Protein AF-A0ABD4W6H7-F1 (afdb_monomer_lite)

Structure (mmCIF, N/CA/C/O backbone):
data_AF-A0ABD4W6H7-F1
#
_entry.id   AF-A0ABD4W6H7-F1
#
loop_
_atom_site.group_PDB
_atom_site.id
_atom_site.type_symbol
_atom_site.label_atom_id
_atom_site.label_alt_id
_atom_site.label_comp_id
_atom_site.label_asym_id
_atom_site.label_entity_id
_atom_site.label_seq_id
_atom_site.pdbx_PDB_ins_code
_atom_site.Cartn_x
_atom_site.Cartn_y
_atom_site.Cartn_z
_atom_site.occupancy
_atom_site.B_iso_or_equiv
_atom_site.auth_seq_id
_atom_site.auth_comp_id
_atom_site.auth_asym_id
_atom_site.auth_atom_id
_atom_site.pdbx_PDB_model_num
ATOM 1 N N . LYS A 1 1 ? -12.540 14.748 2.095 1.00 46.31 1 LYS A N 1
ATOM 2 C CA . LYS A 1 1 ? -12.000 14.233 3.382 1.00 46.31 1 LYS A CA 1
ATOM 3 C C . LYS A 1 1 ? -11.633 12.766 3.154 1.00 46.31 1 LYS A C 1
ATOM 5 O O . LYS A 1 1 ? -12.517 12.009 2.785 1.00 46.31 1 LYS A O 1
ATOM 10 N N . THR A 1 2 ? -10.355 12.386 3.220 1.00 48.66 2 THR A N 1
ATOM 11 C CA . THR A 1 2 ? -9.903 11.007 2.952 1.00 48.66 2 THR A CA 1
ATOM 12 C C . THR A 1 2 ? -10.207 10.126 4.156 1.00 48.66 2 THR A C 1
ATOM 14 O O . THR A 1 2 ? -9.512 10.167 5.167 1.00 48.66 2 THR A O 1
ATOM 17 N N . GLU A 1 3 ? -11.292 9.368 4.071 1.00 47.47 3 GLU A N 1
ATOM 18 C CA . GLU A 1 3 ? -11.617 8.327 5.041 1.00 47.47 3 GLU A CA 1
ATOM 19 C C . GLU A 1 3 ? -10.721 7.111 4.737 1.00 47.47 3 GLU A C 1
ATOM 21 O O . GLU A 1 3 ? -10.607 6.756 3.566 1.00 47.47 3 GLU A O 1
ATOM 26 N N . LEU A 1 4 ? -10.125 6.467 5.759 1.00 54.34 4 LEU A N 1
ATOM 27 C CA . LEU A 1 4 ? -9.409 5.165 5.696 1.00 54.34 4 LEU A CA 1
ATOM 28 C C . LEU A 1 4 ? -7.899 5.147 5.443 1.00 54.34 4 LEU A C 1
ATOM 30 O O . LEU A 1 4 ? -7.347 4.079 5.162 1.00 54.34 4 LEU A O 1
ATOM 34 N N . ALA A 1 5 ? -7.195 6.263 5.598 1.00 56.28 5 ALA A N 1
ATOM 35 C CA . ALA A 1 5 ? -5.746 6.161 5.749 1.00 56.28 5 ALA A CA 1
ATOM 36 C C . ALA A 1 5 ? -5.459 5.385 7.046 1.00 56.28 5 ALA A C 1
ATOM 38 O O . ALA A 1 5 ? -5.898 5.824 8.105 1.00 56.28 5 ALA A O 1
ATOM 39 N N . ALA A 1 6 ? -4.763 4.248 7.021 1.00 59.75 6 ALA A N 1
ATOM 40 C CA . ALA A 1 6 ? -4.177 3.769 8.271 1.00 59.75 6 ALA A CA 1
ATOM 41 C C . ALA A 1 6 ? -2.803 4.366 8.477 1.00 59.75 6 ALA A C 1
ATOM 43 O O . ALA A 1 6 ? -2.085 4.724 7.539 1.00 59.75 6 ALA A O 1
ATOM 44 N N . LYS A 1 7 ? -2.454 4.428 9.755 1.00 63.69 7 LYS A N 1
ATOM 45 C CA . LYS A 1 7 ? -1.088 4.584 10.208 1.00 63.69 7 LYS A CA 1
ATOM 46 C C . LYS A 1 7 ? -0.334 3.297 9.867 1.00 63.69 7 LYS A C 1
ATOM 48 O O . LYS A 1 7 ? -0.457 2.300 10.570 1.00 63.69 7 LYS A O 1
ATOM 53 N N . VAL A 1 8 ? 0.420 3.312 8.774 1.00 67.19 8 VAL A N 1
ATOM 54 C CA . VAL A 1 8 ? 1.423 2.283 8.489 1.00 67.19 8 VAL A CA 1
ATOM 55 C C . VAL A 1 8 ? 2.681 2.670 9.246 1.00 67.19 8 VAL A C 1
ATOM 57 O O . VAL A 1 8 ? 3.129 3.813 9.149 1.00 67.19 8 VAL A O 1
ATOM 60 N N . PHE A 1 9 ? 3.217 1.747 10.040 1.00 68.31 9 PHE A N 1
ATOM 61 C CA . PHE A 1 9 ? 4.479 1.983 10.722 1.00 68.31 9 PHE A CA 1
ATOM 62 C C . PHE A 1 9 ? 5.612 1.892 9.702 1.00 68.31 9 PHE A C 1
ATOM 64 O O . PHE A 1 9 ? 5.820 0.849 9.084 1.00 68.31 9 PHE A O 1
ATOM 71 N N . ASP A 1 10 ? 6.305 3.003 9.492 1.00 72.00 10 ASP A N 1
ATOM 72 C CA . ASP A 1 10 ? 7.515 3.038 8.691 1.00 72.00 10 ASP A CA 1
ATOM 73 C C . ASP A 1 10 ? 8.700 2.675 9.588 1.00 72.00 10 ASP A C 1
ATOM 75 O O . ASP A 1 10 ? 9.111 3.472 10.431 1.00 72.00 10 ASP A O 1
ATOM 79 N N . HIS A 1 11 ? 9.246 1.474 9.398 1.00 76.88 11 HIS A N 1
ATOM 80 C CA . HIS A 1 11 ? 10.399 0.980 10.150 1.00 76.88 11 HIS A CA 1
ATOM 81 C C . HIS A 1 11 ? 11.692 1.751 9.850 1.00 76.88 11 HIS A C 1
ATOM 83 O O . HIS A 1 11 ? 12.600 1.728 10.673 1.00 76.88 11 HIS A O 1
ATOM 89 N N . VAL A 1 12 ? 11.779 2.455 8.714 1.00 78.81 12 VAL A N 1
ATOM 90 C CA . VAL A 1 12 ? 12.950 3.281 8.377 1.00 78.81 12 VAL A CA 1
ATOM 91 C C . VAL A 1 12 ? 12.941 4.560 9.203 1.00 78.81 12 VAL A C 1
ATOM 93 O O . VAL A 1 12 ? 13.937 4.931 9.813 1.00 78.81 12 VAL A O 1
ATOM 96 N N . SER A 1 13 ? 11.790 5.230 9.241 1.00 80.75 13 SER A N 1
ATOM 97 C CA . SER A 1 13 ? 11.647 6.524 9.918 1.00 80.75 13 SER A CA 1
ATOM 98 C C . SER A 1 13 ? 11.112 6.401 11.348 1.00 80.75 13 SER A C 1
ATOM 100 O O . SER A 1 13 ? 10.818 7.429 11.953 1.00 80.75 13 SER A O 1
ATOM 102 N N . MET A 1 14 ? 10.893 5.179 11.855 1.00 78.25 14 MET A N 1
ATOM 103 C CA . MET A 1 14 ? 10.276 4.866 13.158 1.00 78.25 14 MET A CA 1
ATOM 104 C C . MET A 1 14 ? 8.995 5.671 13.449 1.00 78.25 14 MET A C 1
ATOM 106 O O . MET A 1 14 ? 8.694 6.028 14.588 1.00 78.25 14 MET A O 1
ATOM 110 N N . THR A 1 15 ? 8.227 5.990 12.407 1.00 73.94 15 THR A N 1
ATOM 111 C CA . THR A 1 15 ? 7.058 6.875 12.489 1.00 73.94 15 THR A CA 1
ATOM 112 C C . THR A 1 15 ? 5.880 6.297 11.729 1.00 73.94 15 THR A C 1
ATOM 114 O O . THR A 1 15 ? 6.021 5.557 10.759 1.00 73.94 15 THR A O 1
ATOM 117 N N . TYR A 1 16 ? 4.675 6.650 12.164 1.00 70.06 16 TYR A N 1
ATOM 118 C CA . TYR A 1 16 ? 3.461 6.258 11.465 1.00 70.06 16 TYR A CA 1
ATOM 119 C C . TYR A 1 16 ? 3.176 7.203 10.298 1.00 70.06 16 TYR A C 1
ATOM 121 O O . TYR A 1 16 ? 2.938 8.395 10.499 1.00 70.06 16 TYR A O 1
ATOM 129 N N . LYS A 1 17 ? 3.132 6.659 9.083 1.00 73.94 17 LYS A N 1
ATOM 130 C CA . LYS A 1 17 ? 2.810 7.388 7.852 1.00 73.94 17 LYS A CA 1
ATOM 131 C C . LYS A 1 17 ? 1.471 6.916 7.289 1.00 73.94 17 LYS A C 1
ATOM 133 O O . LYS A 1 17 ? 1.025 5.798 7.544 1.00 73.94 17 LYS A O 1
ATOM 138 N N . LYS A 1 18 ? 0.801 7.780 6.525 1.00 74.19 18 LYS A N 1
ATOM 139 C CA . LYS A 1 18 ? -0.397 7.390 5.770 1.00 74.19 18 LYS A CA 1
ATOM 140 C C . LYS A 1 18 ? 0.058 6.526 4.600 1.00 74.19 18 LYS A C 1
ATOM 142 O O . LYS A 1 18 ? 0.705 7.033 3.689 1.00 74.19 18 LYS A O 1
ATOM 147 N N . GLY A 1 19 ? -0.229 5.232 4.662 1.00 72.50 19 GLY A N 1
ATOM 148 C CA . GLY A 1 19 ? 0.232 4.296 3.647 1.00 72.50 19 GLY A CA 1
ATOM 149 C C . GLY A 1 19 ? -0.628 4.328 2.383 1.00 72.50 19 GLY A C 1
ATOM 150 O O . GLY A 1 19 ? -1.858 4.372 2.440 1.00 72.50 19 GLY A O 1
ATOM 151 N N . PHE A 1 20 ? 0.033 4.249 1.236 1.00 78.69 20 PHE A N 1
ATOM 152 C CA . PHE A 1 20 ? -0.583 4.081 -0.072 1.00 78.69 20 PHE A CA 1
ATOM 153 C C . PHE A 1 20 ? 0.291 3.155 -0.904 1.00 78.69 20 PHE A C 1
ATOM 155 O O . PHE A 1 20 ? 1.512 3.146 -0.751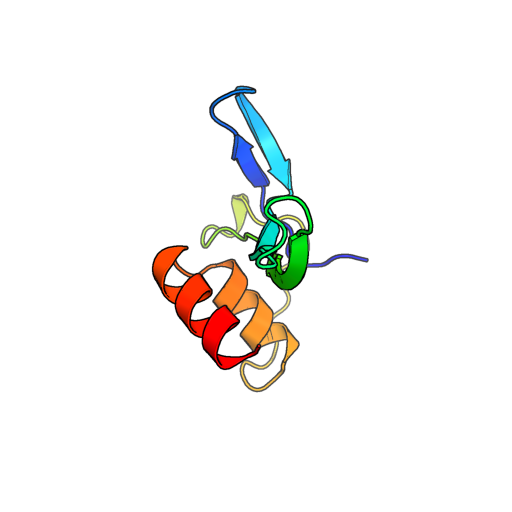 1.00 78.69 20 PHE A O 1
ATOM 162 N N . ARG A 1 21 ? -0.340 2.377 -1.778 1.00 82.12 21 ARG A N 1
ATOM 163 C CA . ARG A 1 21 ? 0.344 1.500 -2.708 1.00 82.12 21 ARG A CA 1
ATOM 164 C C . ARG A 1 21 ? -0.022 1.860 -4.133 1.00 82.12 21 ARG A C 1
ATOM 166 O O . ARG A 1 21 ? -1.185 1.779 -4.521 1.00 82.12 21 ARG A O 1
ATOM 173 N N . MET A 1 22 ? 0.999 2.236 -4.889 1.00 87.31 22 MET A N 1
ATOM 174 C CA . MET A 1 22 ? 0.903 2.596 -6.296 1.00 87.31 22 MET A CA 1
ATOM 175 C C . MET A 1 22 ? 1.404 1.442 -7.159 1.00 87.31 22 MET A C 1
ATOM 177 O O . MET A 1 22 ? 2.401 0.811 -6.814 1.00 87.31 22 MET A O 1
ATOM 181 N N . MET A 1 23 ? 0.720 1.184 -8.269 1.00 87.88 23 MET A N 1
ATOM 182 C CA . MET A 1 23 ? 1.156 0.269 -9.316 1.00 87.88 23 MET A CA 1
ATOM 183 C C . MET A 1 23 ? 1.513 1.086 -10.554 1.00 87.88 23 MET A C 1
ATOM 185 O O . MET A 1 23 ? 0.698 1.874 -11.039 1.00 87.88 23 MET A O 1
ATOM 189 N N . THR A 1 24 ? 2.737 0.912 -11.043 1.00 90.56 24 THR A N 1
ATOM 190 C CA . THR A 1 24 ? 3.268 1.624 -12.211 1.00 90.56 24 THR A CA 1
ATOM 191 C C . THR A 1 24 ? 3.648 0.648 -13.308 1.00 90.56 24 THR A C 1
ATOM 193 O O . THR A 1 24 ? 4.324 -0.343 -13.040 1.00 90.56 24 THR A O 1
ATOM 196 N N . MET A 1 25 ? 3.257 0.959 -14.540 1.00 88.88 25 MET A N 1
ATOM 197 C CA . MET A 1 25 ? 3.695 0.264 -15.742 1.00 88.88 25 MET A CA 1
ATOM 198 C C . MET A 1 25 ? 4.986 0.904 -16.245 1.00 88.88 25 MET A C 1
ATOM 200 O O . MET A 1 25 ? 5.007 2.103 -16.522 1.00 88.88 25 MET A O 1
ATOM 204 N N . GLY A 1 26 ? 6.054 0.115 -16.341 1.00 92.81 26 GLY A N 1
ATOM 205 C CA . GLY A 1 26 ? 7.270 0.522 -17.041 1.00 92.81 26 GLY A CA 1
ATOM 206 C C . GLY A 1 26 ? 7.087 0.339 -18.545 1.00 92.81 26 GLY A C 1
ATOM 207 O O . GLY A 1 26 ? 6.650 -0.727 -18.980 1.00 92.81 26 GLY A O 1
ATOM 208 N N . TRP A 1 27 ? 7.396 1.367 -19.329 1.00 91.94 27 TRP A N 1
ATOM 209 C CA . TRP A 1 27 ? 7.432 1.271 -20.784 1.00 91.94 27 TRP A CA 1
ATOM 210 C C . TRP A 1 27 ? 8.773 0.697 -21.255 1.00 91.94 27 TRP A C 1
ATOM 212 O O . TRP A 1 27 ? 9.773 0.707 -20.536 1.00 91.94 27 TRP A O 1
ATOM 222 N N . THR A 1 28 ? 8.809 0.192 -22.485 1.00 92.50 28 THR A N 1
ATOM 223 C CA . THR A 1 28 ? 9.989 -0.486 -23.050 1.00 92.50 28 THR A CA 1
ATOM 224 C C . THR A 1 28 ? 11.178 0.440 -23.308 1.00 92.50 28 THR A C 1
ATOM 226 O O . THR A 1 28 ? 12.261 -0.037 -23.624 1.00 92.50 28 THR A O 1
ATOM 229 N N . ASP A 1 29 ? 10.993 1.755 -23.188 1.00 92.31 29 ASP A N 1
ATOM 230 C CA . ASP A 1 29 ? 12.045 2.766 -23.346 1.00 92.31 29 ASP A CA 1
ATOM 231 C C . ASP A 1 29 ? 12.991 2.863 -22.133 1.00 92.31 29 ASP A C 1
ATOM 233 O O . ASP A 1 29 ? 13.926 3.663 -22.133 1.00 92.31 29 ASP A O 1
ATOM 237 N N . GLY A 1 30 ? 12.748 2.060 -21.092 1.00 89.94 30 GLY A N 1
ATOM 238 C CA . GLY A 1 30 ? 13.618 1.927 -19.926 1.00 89.94 30 GLY A CA 1
ATOM 239 C C . GLY A 1 30 ? 13.579 3.107 -18.955 1.00 89.94 30 GLY A C 1
ATOM 240 O O . GLY A 1 30 ? 14.306 3.085 -17.964 1.00 89.94 30 GLY A O 1
ATOM 241 N N . SER A 1 31 ? 12.748 4.123 -19.204 1.00 91.38 31 SER A N 1
ATOM 242 C CA . SER A 1 31 ? 12.695 5.331 -18.366 1.00 91.38 31 SER A CA 1
ATOM 243 C C . SER A 1 31 ? 11.285 5.852 -18.098 1.00 91.38 31 SER A C 1
ATOM 245 O O . SER A 1 31 ? 11.079 6.560 -17.110 1.00 91.38 31 SER A O 1
ATOM 247 N N . THR A 1 32 ? 10.297 5.468 -18.905 1.00 91.81 32 THR A N 1
ATOM 248 C CA . THR A 1 32 ? 8.914 5.894 -18.710 1.00 91.81 32 THR A CA 1
ATOM 249 C C . THR A 1 32 ? 8.193 4.959 -17.743 1.00 91.81 32 THR A C 1
ATOM 251 O O . THR A 1 32 ? 8.092 3.754 -17.971 1.00 91.81 32 THR A O 1
ATOM 254 N N . PHE A 1 33 ? 7.636 5.530 -16.672 1.00 91.19 33 PHE A N 1
ATOM 255 C CA . PHE A 1 33 ? 6.801 4.825 -15.699 1.00 91.19 33 PHE A CA 1
ATOM 256 C C . PHE A 1 33 ? 5.451 5.528 -15.560 1.00 91.19 33 PHE A C 1
ATOM 258 O O . PHE A 1 33 ? 5.379 6.670 -15.109 1.00 91.19 33 PHE A O 1
ATOM 265 N N . VAL A 1 34 ? 4.371 4.837 -15.923 1.00 89.69 34 VAL A N 1
ATOM 266 C CA . VAL A 1 34 ? 3.007 5.381 -15.894 1.00 89.69 34 VAL A CA 1
ATOM 267 C C . VAL A 1 34 ? 2.231 4.777 -14.721 1.00 89.69 34 VAL A C 1
ATOM 269 O O . VAL A 1 34 ? 2.176 3.551 -14.604 1.00 89.69 34 VAL A O 1
ATOM 272 N N . PRO A 1 35 ? 1.618 5.579 -13.832 1.00 88.75 35 PRO A N 1
ATOM 273 C CA . PRO A 1 35 ? 0.758 5.053 -12.777 1.00 88.75 35 PRO A CA 1
ATOM 274 C C . PRO A 1 35 ? -0.541 4.504 -13.379 1.00 88.75 35 PRO A C 1
ATOM 276 O O . PRO A 1 35 ? -1.299 5.251 -13.992 1.00 88.75 35 PRO A O 1
ATOM 279 N N . ILE A 1 36 ? -0.808 3.211 -13.183 1.00 89.44 36 ILE A N 1
ATOM 280 C CA . ILE A 1 36 ? -1.973 2.525 -13.774 1.00 89.44 36 ILE A CA 1
ATOM 281 C C . ILE A 1 36 ? -3.055 2.189 -12.748 1.00 89.44 36 ILE A C 1
ATOM 283 O O . ILE A 1 36 ? -4.239 2.241 -13.058 1.00 89.44 36 ILE A O 1
ATOM 287 N N . ALA A 1 37 ? -2.680 1.896 -11.502 1.00 87.25 37 ALA A N 1
ATOM 288 C CA . ALA A 1 37 ? -3.648 1.590 -10.456 1.00 87.25 37 ALA A CA 1
ATOM 289 C C . ALA A 1 37 ? -3.097 1.916 -9.071 1.00 87.25 37 ALA A C 1
ATOM 291 O O . ALA A 1 37 ? -1.890 2.086 -8.871 1.00 87.25 37 ALA A O 1
ATOM 292 N N . SER A 1 38 ? -3.986 2.001 -8.083 1.00 84.25 38 SER A N 1
ATOM 293 C CA . SER A 1 38 ? -3.560 2.212 -6.707 1.00 84.25 38 SER A CA 1
ATOM 294 C C . SER A 1 38 ? -4.569 1.780 -5.652 1.00 84.25 38 SER A C 1
ATOM 296 O O . SER A 1 38 ? -5.772 1.724 -5.895 1.00 84.25 38 SER A O 1
ATOM 298 N N . SER A 1 39 ? -4.065 1.524 -4.445 1.00 84.56 39 SER A N 1
ATOM 299 C CA . SER A 1 39 ? -4.873 1.240 -3.262 1.00 84.56 39 SER A CA 1
ATOM 300 C C . SER A 1 39 ? -4.296 1.944 -2.041 1.00 84.56 39 SER A C 1
ATOM 302 O O . SER A 1 39 ? -3.084 1.995 -1.843 1.00 84.56 39 SER A O 1
ATOM 304 N N . LEU A 1 40 ? -5.167 2.439 -1.163 1.00 83.25 40 LEU A N 1
ATOM 305 C CA . LEU A 1 40 ? -4.753 2.857 0.176 1.00 83.25 40 LEU A CA 1
ATOM 306 C C . LEU A 1 40 ? -4.260 1.643 0.971 1.00 83.25 40 LEU A C 1
ATOM 308 O O . LEU A 1 40 ? -4.688 0.519 0.713 1.00 83.25 40 LEU A O 1
ATOM 312 N N . LEU A 1 41 ? -3.386 1.878 1.947 1.00 80.44 41 LEU A N 1
ATOM 313 C CA . LEU A 1 41 ? -3.028 0.878 2.948 1.00 80.44 41 LEU A CA 1
ATOM 314 C C . LEU A 1 41 ? -3.768 1.205 4.241 1.00 80.44 41 LEU A C 1
ATOM 316 O O . LEU A 1 41 ? -3.695 2.324 4.762 1.00 80.44 41 LEU A O 1
ATOM 320 N N . SER A 1 42 ? -4.499 0.216 4.740 1.00 75.75 42 SER A N 1
ATOM 321 C CA . SER A 1 42 ? -5.270 0.306 5.965 1.00 75.75 42 SER A CA 1
ATOM 322 C C . SER A 1 42 ? -4.945 -0.847 6.921 1.00 75.75 42 SER A C 1
ATOM 324 O O . SER A 1 42 ? -4.511 -1.917 6.504 1.00 75.75 42 SER A O 1
ATOM 326 N N . SER A 1 43 ? -5.136 -0.639 8.221 1.00 73.62 43 SER A N 1
ATOM 327 C CA . SER A 1 43 ? -4.920 -1.662 9.241 1.00 73.62 43 SER A CA 1
ATOM 328 C C . SER A 1 43 ? -6.235 -2.369 9.531 1.00 73.62 43 SER A C 1
ATOM 330 O O . SER A 1 43 ? -7.296 -1.744 9.505 1.00 73.62 43 SER A O 1
ATOM 332 N N . LYS A 1 44 ? -6.167 -3.668 9.833 1.00 71.12 44 LYS A N 1
ATOM 333 C CA . LYS A 1 44 ? -7.311 -4.417 10.371 1.00 71.12 44 LYS A CA 1
ATOM 334 C C . LYS A 1 44 ? -7.625 -4.050 11.822 1.00 71.12 44 LYS A C 1
ATOM 336 O O . LYS A 1 44 ? -8.727 -4.325 12.275 1.00 71.12 44 LYS A O 1
ATOM 341 N N . ASN A 1 45 ? -6.667 -3.473 12.550 1.00 72.56 45 ASN A N 1
ATOM 342 C CA . ASN A 1 45 ? -6.888 -3.033 13.920 1.00 72.56 45 ASN A CA 1
ATOM 343 C C . ASN A 1 45 ? -7.470 -1.614 13.913 1.00 72.56 45 ASN A C 1
ATOM 345 O O . ASN A 1 45 ? -6.789 -0.675 13.493 1.00 72.56 45 ASN A O 1
ATOM 349 N N . ASP A 1 46 ? -8.699 -1.466 14.409 1.00 71.00 46 ASP A N 1
ATOM 350 C CA . ASP A 1 46 ? -9.439 -0.199 14.433 1.00 71.00 46 ASP A CA 1
ATOM 351 C C . ASP A 1 46 ? -8.692 0.921 15.174 1.00 71.00 46 ASP A C 1
ATOM 353 O O . ASP A 1 46 ? -8.816 2.084 14.798 1.00 71.00 46 ASP A O 1
ATOM 357 N N . GLN A 1 47 ? -7.839 0.593 16.154 1.00 67.38 47 GLN A N 1
ATOM 358 C CA . GLN A 1 47 ? -7.013 1.584 16.864 1.00 67.38 47 GLN A CA 1
ATOM 359 C C . GLN A 1 47 ? -5.989 2.285 15.953 1.00 67.38 47 GLN A C 1
ATOM 361 O O . GLN A 1 47 ? -5.573 3.412 16.222 1.00 67.38 47 GLN A O 1
ATOM 366 N N . ASN A 1 48 ? -5.593 1.630 14.859 1.00 68.75 48 ASN A N 1
ATOM 367 C CA . ASN A 1 48 ? -4.577 2.116 13.923 1.00 68.75 48 ASN A CA 1
ATOM 368 C C . ASN A 1 48 ? -5.183 2.749 12.656 1.00 68.75 48 ASN A C 1
ATOM 370 O O . ASN A 1 48 ? -4.451 3.273 11.806 1.00 68.75 48 ASN A O 1
ATOM 374 N N . VAL A 1 49 ? -6.511 2.710 12.512 1.00 72.19 49 VAL A N 1
ATOM 375 C CA . VAL A 1 49 ? -7.237 3.322 11.395 1.00 72.19 49 VAL A CA 1
ATOM 376 C C . VAL A 1 49 ? -7.453 4.807 11.691 1.00 72.19 49 VAL A C 1
ATOM 378 O O . VAL A 1 49 ? -7.959 5.181 12.744 1.00 72.19 49 VAL A O 1
ATOM 381 N N . ILE A 1 50 ? -7.072 5.687 10.761 1.00 68.19 50 ILE A N 1
ATOM 382 C CA . ILE A 1 50 ? -7.306 7.126 10.907 1.00 68.19 50 ILE A CA 1
ATOM 383 C C . ILE A 1 50 ? -8.701 7.450 10.365 1.00 68.19 50 ILE A C 1
ATOM 385 O 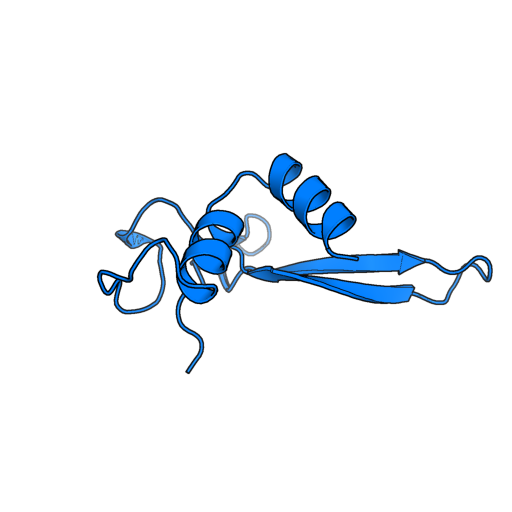O . ILE A 1 50 ? -8.970 7.320 9.167 1.00 68.19 50 ILE A O 1
ATOM 389 N N . GLY A 1 51 ? -9.572 7.935 11.250 1.00 67.00 51 GLY A N 1
ATOM 390 C CA . GLY A 1 51 ? -10.918 8.406 10.923 1.00 67.00 51 GLY A CA 1
ATOM 391 C C . GLY A 1 51 ? -12.016 7.621 11.638 1.00 67.00 51 GLY A C 1
ATOM 392 O O . GLY A 1 51 ? -11.755 6.657 12.347 1.00 67.00 51 GLY A O 1
ATOM 393 N N . THR A 1 52 ? -13.263 8.050 11.464 1.00 62.25 52 THR A N 1
ATOM 394 C CA . THR A 1 52 ? -14.429 7.375 12.042 1.00 62.25 52 THR A CA 1
ATOM 395 C C . THR A 1 52 ? -14.801 6.139 11.225 1.00 62.25 52 THR A C 1
ATOM 397 O O . THR A 1 52 ? -15.151 6.229 10.046 1.00 62.25 52 THR A O 1
ATOM 400 N N . THR A 1 53 ? -14.768 4.969 11.860 1.00 63.50 53 THR A N 1
ATOM 401 C CA . THR A 1 53 ? -15.256 3.708 11.294 1.00 63.50 53 THR A CA 1
ATOM 402 C C . THR A 1 53 ? -16.784 3.677 11.358 1.00 63.50 53 THR A C 1
ATOM 404 O O . THR A 1 53 ? -17.400 3.209 12.310 1.00 63.50 53 THR A O 1
ATOM 407 N N . LYS A 1 54 ? -17.445 4.224 10.333 1.00 68.00 54 LYS A N 1
ATOM 408 C CA . LYS A 1 54 ? -18.900 4.070 10.187 1.00 68.00 54 LYS A CA 1
ATOM 409 C C . LYS A 1 54 ? -19.226 2.670 9.664 1.00 68.00 54 LYS A C 1
ATOM 411 O O . LYS A 1 54 ? -18.556 2.178 8.754 1.00 68.00 54 LYS A O 1
ATOM 416 N N . LYS A 1 55 ? -20.292 2.050 10.187 1.00 69.56 55 LYS A N 1
ATOM 417 C CA . LYS A 1 55 ? -20.891 0.862 9.560 1.00 69.56 55 LYS A CA 1
ATOM 418 C C . LYS A 1 55 ? -21.385 1.257 8.170 1.00 69.56 55 LYS A C 1
ATOM 420 O O . LYS A 1 55 ? -22.248 2.119 8.040 1.00 69.56 55 LYS A O 1
ATOM 425 N N . ILE A 1 56 ? -20.796 0.654 7.145 1.00 70.94 56 ILE A N 1
ATOM 426 C CA . ILE A 1 56 ? -21.100 0.926 5.739 1.00 70.94 56 ILE A CA 1
ATOM 427 C C . ILE A 1 56 ? -21.486 -0.388 5.082 1.00 70.94 56 ILE A C 1
ATOM 429 O O . ILE A 1 56 ? -20.882 -1.428 5.356 1.00 70.94 56 ILE A O 1
ATOM 433 N N . ASP A 1 57 ? -22.496 -0.336 4.218 1.00 79.75 57 ASP A N 1
ATOM 434 C CA . ASP A 1 57 ? -22.958 -1.503 3.478 1.00 79.75 57 ASP A CA 1
ATOM 435 C C . ASP A 1 57 ? -21.810 -2.101 2.645 1.00 79.75 57 ASP A C 1
ATOM 437 O O . ASP A 1 57 ? -21.152 -1.418 1.850 1.00 79.75 57 ASP A O 1
ATOM 441 N N . LYS A 1 58 ? -21.571 -3.402 2.837 1.00 80.50 58 LYS A N 1
ATOM 442 C CA . LYS A 1 58 ? -20.523 -4.186 2.172 1.00 80.50 58 LYS A CA 1
ATOM 443 C C . LYS A 1 58 ? -20.715 -4.302 0.661 1.00 80.50 58 LYS A C 1
ATOM 445 O O . LYS A 1 58 ? -19.758 -4.603 -0.045 1.00 80.50 58 LYS A O 1
ATOM 450 N N . ARG A 1 59 ? -21.915 -4.019 0.152 1.00 82.69 59 ARG A N 1
ATOM 451 C CA . ARG A 1 59 ? -22.210 -4.002 -1.288 1.00 82.69 59 ARG A CA 1
ATOM 452 C C . ARG A 1 59 ? -21.650 -2.764 -1.994 1.00 82.69 59 ARG A C 1
ATOM 454 O O . ARG A 1 59 ? -21.469 -2.779 -3.209 1.00 82.69 59 ARG A O 1
ATOM 461 N N . THR A 1 60 ? -21.329 -1.709 -1.246 1.00 83.94 60 THR A N 1
ATOM 462 C CA . THR A 1 60 ? -20.852 -0.439 -1.809 1.00 83.94 60 THR A CA 1
ATOM 463 C C . THR A 1 60 ? -19.395 -0.505 -2.273 1.00 83.94 60 THR A C 1
ATOM 465 O O . THR A 1 60 ? -18.553 -1.187 -1.682 1.00 83.94 60 THR A O 1
ATOM 468 N N . ILE A 1 61 ? -19.059 0.299 -3.288 1.00 82.31 61 ILE A N 1
ATOM 469 C CA . ILE A 1 61 ? -17.679 0.479 -3.781 1.00 82.31 61 ILE A CA 1
ATOM 470 C C . ILE A 1 61 ? -16.748 0.932 -2.649 1.00 82.31 61 ILE A C 1
ATOM 472 O O . ILE A 1 61 ? -15.618 0.462 -2.534 1.00 82.31 61 ILE A O 1
ATOM 476 N N . ALA A 1 62 ? -17.232 1.813 -1.772 1.00 77.88 62 ALA A N 1
ATOM 477 C CA . ALA A 1 62 ? -16.458 2.308 -0.643 1.00 77.88 62 ALA A CA 1
ATOM 478 C C . ALA A 1 62 ? -16.077 1.185 0.337 1.00 77.88 62 ALA A C 1
ATOM 480 O O . ALA A 1 62 ? -14.978 1.198 0.883 1.00 77.88 62 ALA A O 1
ATOM 481 N N . SER A 1 63 ? -16.957 0.205 0.561 1.00 79.88 63 SER A N 1
ATOM 482 C CA . SER A 1 63 ? -16.639 -0.954 1.401 1.00 79.88 63 SER A CA 1
ATOM 483 C C . SER A 1 63 ? -15.668 -1.919 0.716 1.00 79.88 63 SER A C 1
ATOM 485 O O . SER A 1 63 ? -14.706 -2.362 1.337 1.00 79.88 63 SER A O 1
ATOM 487 N N . LYS A 1 64 ? -15.815 -2.149 -0.596 1.00 84.44 64 LYS A N 1
ATOM 488 C CA . LYS A 1 64 ? -14.835 -2.931 -1.374 1.00 84.44 64 LYS A CA 1
ATOM 489 C C . LYS A 1 64 ? -13.428 -2.321 -1.302 1.00 84.44 64 LYS A C 1
ATOM 491 O O . LYS A 1 64 ? -12.466 -3.035 -1.037 1.00 84.44 64 LYS A O 1
ATOM 496 N N . ARG A 1 65 ? -13.311 -0.992 -1.426 1.00 82.19 65 ARG A N 1
ATOM 497 C CA . ARG A 1 65 ? -12.035 -0.264 -1.271 1.00 82.19 65 ARG A CA 1
ATOM 498 C C . ARG A 1 65 ? -11.451 -0.368 0.144 1.00 82.19 65 ARG A C 1
ATOM 500 O O . ARG A 1 65 ? -10.237 -0.455 0.284 1.00 82.19 65 ARG A O 1
ATOM 507 N N . ARG A 1 66 ? -12.289 -0.406 1.190 1.00 79.88 66 ARG A N 1
ATOM 508 C CA . ARG A 1 66 ? -11.856 -0.666 2.582 1.00 79.88 66 ARG A CA 1
ATOM 509 C C . ARG A 1 66 ? -11.250 -2.052 2.736 1.00 79.88 66 ARG A C 1
ATOM 511 O O . ARG A 1 66 ? -10.165 -2.186 3.290 1.00 79.88 66 ARG A O 1
ATOM 518 N N . ILE A 1 67 ? -11.961 -3.062 2.237 1.00 82.00 67 ILE A N 1
ATOM 519 C CA . ILE A 1 67 ? -11.531 -4.461 2.299 1.00 82.00 67 ILE A CA 1
ATOM 520 C C . ILE A 1 67 ? -10.198 -4.621 1.573 1.00 82.00 67 ILE A C 1
ATOM 522 O O . ILE A 1 67 ? -9.276 -5.212 2.127 1.00 82.00 67 ILE A O 1
ATOM 526 N N . MET A 1 68 ? -10.071 -4.033 0.382 1.00 84.00 68 MET A N 1
ATOM 527 C CA . MET A 1 68 ? -8.820 -4.015 -0.373 1.00 84.00 68 MET A CA 1
ATOM 528 C C . MET A 1 68 ? -7.698 -3.335 0.422 1.00 84.00 68 MET A C 1
ATOM 530 O O . MET A 1 68 ? -6.628 -3.910 0.576 1.00 84.00 68 MET A O 1
ATOM 534 N N . ALA A 1 69 ? -7.955 -2.174 1.029 1.00 82.56 69 ALA A N 1
ATOM 535 C CA . ALA A 1 69 ? -6.941 -1.469 1.807 1.00 82.56 69 ALA A CA 1
ATOM 536 C C . ALA A 1 69 ? -6.450 -2.246 3.045 1.00 82.56 69 ALA A C 1
ATOM 538 O O . ALA A 1 69 ? -5.300 -2.086 3.439 1.00 82.56 69 ALA A O 1
ATOM 539 N N . GLN A 1 70 ? -7.294 -3.088 3.649 1.00 81.50 70 GLN A N 1
ATOM 540 C CA . GLN A 1 70 ? -6.962 -3.931 4.811 1.00 81.50 70 GLN A CA 1
ATOM 541 C C . GLN A 1 70 ? -6.459 -5.341 4.443 1.00 81.50 70 GLN A C 1
ATOM 543 O O . GLN A 1 70 ? -6.167 -6.151 5.332 1.00 81.50 70 GLN A O 1
ATOM 548 N N . SER A 1 71 ? -6.421 -5.676 3.152 1.00 84.94 71 SER A N 1
ATOM 549 C CA . SER A 1 71 ? -6.018 -6.996 2.664 1.00 84.94 71 SER A CA 1
ATOM 550 C C . SER A 1 71 ? -4.499 -7.121 2.577 1.00 84.94 71 SER A C 1
ATOM 552 O O . SER A 1 71 ? -3.766 -6.133 2.632 1.00 84.94 71 SER A O 1
ATOM 554 N N . LYS A 1 72 ? -4.001 -8.359 2.476 1.00 85.50 72 LYS A N 1
ATOM 555 C CA . LYS A 1 72 ? -2.562 -8.592 2.336 1.00 85.50 72 LYS A CA 1
ATOM 556 C C . LYS A 1 72 ? -2.059 -7.960 1.042 1.00 85.50 72 LYS A C 1
ATOM 558 O O . LYS A 1 72 ? -2.747 -7.957 0.024 1.00 85.50 72 LYS A O 1
ATOM 563 N N . GLY A 1 73 ? -0.819 -7.478 1.076 1.00 83.19 73 GLY A N 1
ATOM 564 C CA . GLY A 1 73 ? -0.202 -6.855 -0.087 1.00 83.19 73 GLY A CA 1
ATOM 565 C C . GLY A 1 73 ? -0.208 -7.766 -1.318 1.00 83.19 73 GLY A C 1
ATOM 566 O O . GLY A 1 73 ? -0.546 -7.305 -2.399 1.00 83.19 73 GLY A O 1
ATOM 567 N N . THR A 1 74 ? 0.112 -9.049 -1.192 1.00 86.25 74 THR A N 1
ATOM 568 C CA . THR A 1 74 ? 0.122 -9.986 -2.332 1.00 86.25 74 THR A CA 1
ATOM 569 C C . THR A 1 74 ? -1.223 -10.031 -3.057 1.00 86.25 74 THR A C 1
ATOM 571 O O . THR A 1 74 ? -1.284 -9.819 -4.264 1.00 86.25 74 THR A O 1
ATOM 574 N N . ASP A 1 75 ? -2.306 -10.181 -2.299 1.00 88.12 75 ASP A N 1
ATOM 575 C CA . ASP A 1 75 ? -3.657 -10.365 -2.833 1.00 88.12 75 ASP A CA 1
ATOM 576 C C . ASP A 1 75 ? -4.149 -9.091 -3.531 1.00 88.12 75 ASP A C 1
ATOM 578 O O . ASP A 1 75 ? -4.779 -9.133 -4.584 1.00 88.12 75 ASP A O 1
ATOM 582 N N . VAL A 1 76 ? -3.800 -7.929 -2.972 1.00 87.75 76 VAL A N 1
ATOM 583 C CA . VAL A 1 76 ? -4.171 -6.636 -3.553 1.00 87.75 76 VAL A CA 1
ATOM 584 C C . VAL A 1 76 ? -3.409 -6.368 -4.856 1.00 87.75 76 VAL A C 1
ATOM 586 O O . VAL A 1 76 ? -3.919 -5.627 -5.682 1.00 87.75 76 VAL A O 1
ATOM 589 N N . VAL A 1 77 ? -2.211 -6.936 -5.084 1.00 86.94 77 VAL A N 1
ATOM 590 C CA . VAL A 1 77 ? -1.520 -6.739 -6.382 1.00 86.94 77 VAL A CA 1
ATOM 591 C C . VAL A 1 77 ? -2.303 -7.437 -7.488 1.00 86.94 77 VAL A C 1
ATOM 593 O O . VAL A 1 77 ? -2.536 -6.835 -8.528 1.00 86.94 77 VAL A O 1
ATOM 596 N N . ILE A 1 78 ? -2.769 -8.661 -7.231 1.00 89.88 78 ILE A N 1
ATOM 597 C CA . ILE A 1 78 ? -3.595 -9.428 -8.171 1.00 89.88 78 ILE A CA 1
ATOM 598 C C . ILE A 1 78 ? -4.894 -8.671 -8.468 1.00 89.88 78 ILE A C 1
ATOM 600 O O . ILE A 1 78 ? -5.237 -8.462 -9.622 1.00 89.88 78 ILE A O 1
ATOM 604 N N . GLN A 1 79 ? -5.566 -8.153 -7.435 1.00 87.81 79 GLN A N 1
ATOM 605 C CA . GLN A 1 79 ? -6.784 -7.358 -7.633 1.00 87.81 79 GLN A CA 1
ATOM 606 C C . GLN A 1 79 ? -6.556 -6.058 -8.410 1.00 87.81 79 GLN A C 1
ATOM 608 O O . GLN A 1 79 ? -7.469 -5.599 -9.089 1.00 87.81 79 GLN A O 1
ATOM 613 N N . LEU A 1 80 ? -5.385 -5.430 -8.271 1.00 87.69 80 LEU A N 1
ATOM 614 C CA . LEU A 1 80 ? -5.044 -4.241 -9.049 1.00 87.69 80 LEU A CA 1
ATOM 615 C C . LEU A 1 80 ? -4.750 -4.601 -10.508 1.00 87.69 80 LEU A C 1
ATOM 617 O O . LEU A 1 80 ? -5.110 -3.819 -11.378 1.00 87.69 80 LEU A O 1
ATOM 621 N N . LEU A 1 81 ? -4.142 -5.764 -10.770 1.00 87.50 81 LEU A N 1
ATOM 622 C CA . LEU A 1 81 ? -3.938 -6.292 -12.123 1.00 87.50 81 LEU A CA 1
ATOM 623 C C . LEU A 1 81 ? -5.269 -6.594 -12.819 1.00 87.50 81 LEU A C 1
ATOM 625 O O . LEU A 1 81 ? -5.439 -6.191 -13.958 1.00 87.50 81 LEU A O 1
ATOM 629 N N . ASP A 1 82 ? -6.229 -7.215 -12.128 1.00 87.62 82 ASP A N 1
ATOM 630 C CA . ASP A 1 82 ? -7.564 -7.498 -12.688 1.00 87.62 82 ASP A CA 1
ATOM 631 C C . ASP A 1 82 ?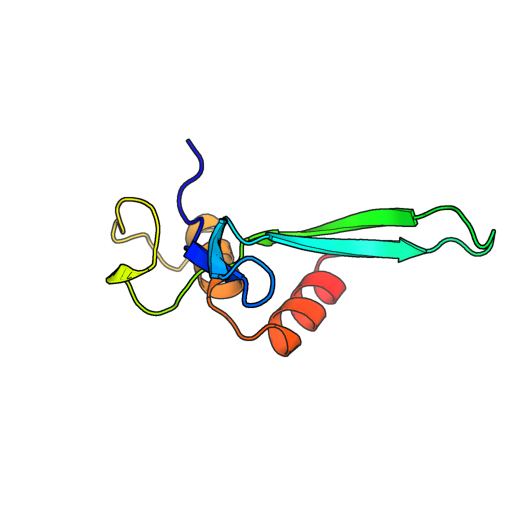 -8.385 -6.227 -12.990 1.00 87.62 82 ASP A C 1
ATOM 633 O O . ASP A 1 82 ? -9.388 -6.281 -13.700 1.00 87.62 82 ASP A O 1
ATOM 637 N N . GLN A 1 83 ? -8.022 -5.093 -12.384 1.00 80.94 83 GLN A N 1
ATOM 638 C CA . GLN A 1 83 ? -8.709 -3.807 -12.550 1.00 80.94 83 GLN A CA 1
ATOM 639 C C . GLN A 1 83 ? -8.055 -2.885 -13.582 1.00 80.94 83 GLN A C 1
ATOM 641 O O . GLN A 1 83 ? -8.665 -1.866 -13.913 1.00 80.94 83 GLN A O 1
ATOM 646 N N . ALA A 1 84 ? -6.830 -3.197 -14.010 1.00 72.38 84 ALA A N 1
ATOM 647 C CA . ALA A 1 84 ? -6.059 -2.430 -14.984 1.00 72.38 84 ALA A CA 1
ATOM 648 C C . ALA A 1 84 ? -6.398 -2.873 -16.413 1.00 72.38 84 ALA A C 1
ATOM 650 O O . ALA A 1 84 ? -6.477 -1.974 -17.279 1.00 72.38 84 ALA A O 1
#

Organism: NC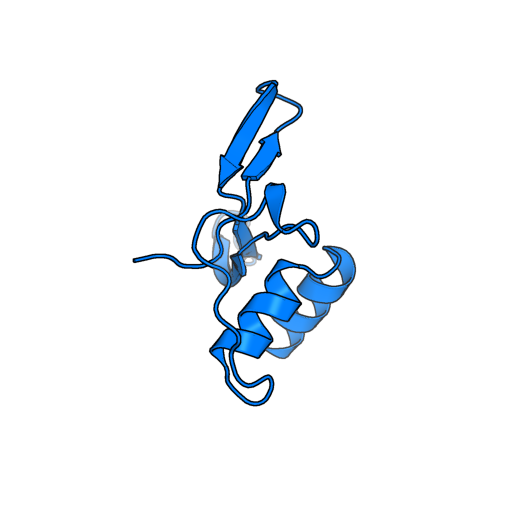BI:txid1584

Secondary structure (DSSP, 8-state):
--TT-BEEEETTTTEEEE-EEEEEEEPTTSS-EEEEEEEE---SSGGGB-S------TTSHHHHHHHHHTS-HHHHHHHHHTT-

Radius of gyration: 14.53 Å; chains: 1; bounding box: 37×25×40 Å

pLDDT: mean 78.36, std 10.84, range [46.31, 92.81]

Sequence (84 aa):
KTELAAKVFDHVSMTYKKGFRMMTMGWTDGSTFVPIASSLLSSKNDQNVIGTTKKIDKRTIASKRRIMAQSKGTDVVIQLLDQA

Foldseek 3Di:
DDFWQFQDQDPVVRGTDRAKDWDWDDDPVRPDTHTQFIATAHAPDPVRTPDDDDDDDCVDPVNVSNCLNHDDPVVNVVVRVVVD

=== Feature glossary ===
Key to the feature types in this record:

pLDDT. pLDDT is the predicted lDDT-Cα score: Alp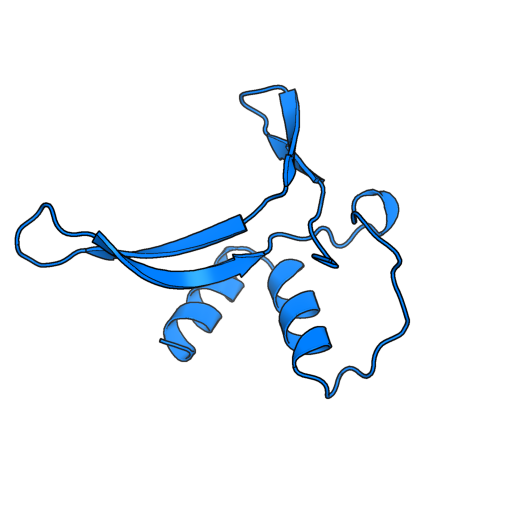haFold's confidence that the local environment of each residue (all inter-atomic distances within 15 Å) is correctly placed. It is a per-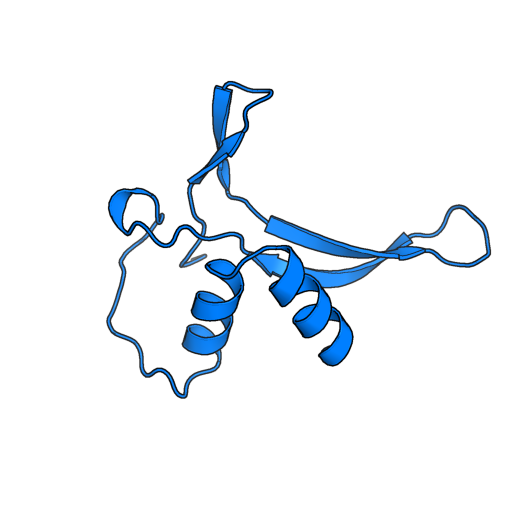residue number between 0 and 100, with higher meaning more reliable.

Radius of gyration, Cα contacts, bounding box. The geometric summary reports three shape descriptors. Rg (radius of gyration) measures how spread out the Cα atoms are about their centre of mass; compact globular proteins have small Rg, elongated or unfolded ones large. Cα contacts (<8 Å, |i−j|>4) count long-range residue pairs in spatial proximity — high for tightly packed folds, near zero for rods or random coil. The bounding-box extents give the protein's footprint along x, y, z in Å.

Backbone torsions (φ/ψ). Backbone dihedral angles. Every residue except chain termini has a φ (preceding-C → N → Cα → C) and a ψ (N → Cα → C → next-N). They are reported in degrees following the IUPAC sign convention. Secondary structure is essentially a statement about which (φ, ψ) basin each residue occupies.

Contact-map, Ramachandran, and PAE plots. Plot images: a contact map (which residues are close in 3D, as an N×N binary image), a Ramachandran scatter (backbone torsion angles, revealing secondary-structure composition at a glance), and — for AlphaFold structures — a PAE heatmap (pairwise prediction confidence).

Predicted aligned error. Predicted Aligned Error (PAE) is an AlphaFold confidence matrix: entry (i, j) is the expected error in the position of residue j, in ångströms, when the prediction is superimposed on the true structure at residue i. Low PAE within a block of residues means that block is internally rigid and well-predicted; high PAE between two blocks means their relative placement is uncertain even if each block individually is confident.

Secondary structure (3-state, P-SEA). Three-state secondary structure (P-SEA) collapses the eight DSSP classes into helix (a), strand (b), and coil (c). P-SEA assigns these from Cα geometry alone — distances and angles — without requiring backbone oxygens, so it works on any Cα trace.

Solvent-accessible surface area. Solvent-accessible surface area (SASA) is the area in Å² traced out by the centre of a 1.4 Å probe sphere (a water molecule) rolled over the protein's van der Waals surface (Shrake–Rupley / Lee–Richards construction). Buried residues have near-zero SASA; fully exposed residues can exceed 200 Å². The total SASA scales roughly with the number of surface residues.

Foldseek 3Di. The Foldseek 3Di string encodes local tertiary geometry as a 20-letter alphabet — one character per residue — derived from the relative positions of nearby Cα atoms. Unlike the amino-acid sequence, 3Di is a direct function of the 3D structure, so two proteins with the same fold have similar 3Di strings even at low sequence identity.

B-factor. For experimental (PDB) structures, the B-factor (temperature factor) quantifies the positional spread of each atom in the crystal — a combination of thermal vibration and static disorder — in units of Å². High B-factors mark flexible loops or poorly resolved regions; low B-factors mark the rigid, well-ordered core.

mmCIF coordinates. The mmCIF block holds the 3D Cartesian coordinates of each backbone atom (N, Cα, C, O) in ångströms. mmCIF is the PDB's canonical archive format — a tagged-loop text representation of the atomic model.

InterPro / GO / CATH / organism. Functional annotations link the protein to curated databases. InterPro entries identify conserved domains and families by matching the sequence against member-database signatures (Pfam, PROSITE, CDD, …). Gene Ontology (GO) terms describe molecular function, biological process, and cellular component in a controlled vocabulary. CATH places the structure in a hierarchical fold classification (Class/Architecture/Topology/Homologous-superfamily). The organism is the source species.

Rendered structure images. Structure images are PyMOL renders from six orthogonal camera directions. Cartoon representation draws helices as coils and strands as arrows; sticks shows the backbone as bonds; surface shows the solvent-excluded envelope. Rainbow coloring maps sequence position to hue (blue→red, N→C); chain coloring assigns a distinct color per polypeptide.

Sequence. This is the polypeptide sequence — one letter per residue, N-terminus first. Length ranges from a few dozen residues for small domains to over a thousand for large multi-domain proteins.

Secondary structure (8-state, DSSP). The SS8 string is DSSP's per-residue secondary-structure call. α-helix (H) means an i→i+4 H-bond ladder; β-strand (E) means the residue participates in a β-sheet; 3₁₀ (G) and π (I) are tighter and wider helices; T/S are turns/bends; '-' is loop.

Nearest PDB structures. Structural nearest neighbors (via Foldseek easy-search vs the PDB). Reported per hit: target PDB id, E-value, and alignment TM-score. A TM-score above ~0.5 is the conventional threshold for 'same fold'.